Protein AF-A0A925V8H4-F1 (afdb_monomer)

Radius of gyration: 23.86 Å; Cα contacts (8 Å, |Δi|>4): 202; chains: 1; bounding box: 56×50×68 Å

Structure (mmCIF, N/CA/C/O backbone):
data_AF-A0A925V8H4-F1
#
_entry.id   AF-A0A925V8H4-F1
#
loop_
_atom_site.group_PDB
_atom_site.id
_atom_site.type_symbol
_atom_site.label_atom_id
_atom_site.label_alt_id
_atom_site.label_comp_id
_atom_site.label_asym_id
_atom_site.label_entity_id
_atom_site.label_seq_id
_atom_site.pdbx_PDB_ins_code
_atom_site.Cartn_x
_atom_site.Cartn_y
_atom_site.Cartn_z
_atom_site.occupancy
_atom_site.B_iso_or_equiv
_atom_site.auth_seq_id
_atom_site.auth_comp_id
_atom_site.auth_asym_id
_atom_site.auth_atom_id
_atom_site.pdbx_PDB_model_num
ATOM 1 N N . MET A 1 1 ? 19.210 -0.992 11.262 1.00 59.44 1 MET A N 1
ATOM 2 C CA . MET A 1 1 ? 18.183 -1.891 10.694 1.00 59.44 1 MET A CA 1
ATOM 3 C C . MET A 1 1 ? 16.894 -1.666 11.458 1.00 59.44 1 MET A C 1
ATOM 5 O O . MET A 1 1 ? 16.963 -1.554 12.674 1.00 59.44 1 MET A O 1
ATOM 9 N N . LEU A 1 2 ? 15.765 -1.553 10.763 1.00 69.75 2 LEU A N 1
ATOM 10 C CA . LEU A 1 2 ? 14.443 -1.492 11.386 1.00 69.75 2 LEU A CA 1
ATOM 11 C C . LEU A 1 2 ? 13.988 -2.931 11.658 1.00 69.75 2 LEU A C 1
ATOM 13 O O . LEU A 1 2 ? 13.978 -3.728 10.721 1.00 69.75 2 LEU A O 1
ATOM 17 N N . THR A 1 3 ? 13.657 -3.276 12.902 1.00 85.06 3 THR A N 1
ATOM 18 C CA . THR A 1 3 ? 13.080 -4.594 13.203 1.00 85.06 3 THR A CA 1
ATOM 19 C C . THR A 1 3 ? 11.551 -4.514 13.178 1.00 85.06 3 THR A C 1
ATOM 21 O O . THR A 1 3 ? 11.000 -3.447 13.484 1.00 85.06 3 THR A O 1
ATOM 24 N N . PRO A 1 4 ? 10.850 -5.603 12.814 1.00 84.25 4 PRO A N 1
ATOM 25 C CA . PRO A 1 4 ? 9.389 -5.626 12.823 1.00 84.25 4 PRO A CA 1
ATOM 26 C C . PRO A 1 4 ? 8.801 -5.261 14.194 1.00 84.25 4 PRO A C 1
ATOM 28 O O . PRO A 1 4 ? 7.815 -4.535 14.266 1.00 84.25 4 PRO A O 1
ATOM 31 N N . GLU A 1 5 ? 9.445 -5.686 15.283 1.00 84.81 5 GLU A N 1
ATOM 32 C CA . GLU A 1 5 ? 8.984 -5.472 16.658 1.00 84.81 5 GLU A CA 1
ATOM 33 C C . GLU A 1 5 ? 9.106 -4.006 17.076 1.00 84.81 5 GLU A C 1
ATOM 35 O O . GLU A 1 5 ? 8.169 -3.443 17.638 1.00 84.81 5 GLU A O 1
ATOM 40 N N . ALA A 1 6 ? 10.239 -3.362 16.773 1.00 87.19 6 ALA A N 1
ATOM 41 C CA . ALA A 1 6 ? 10.441 -1.947 17.079 1.00 87.19 6 ALA A CA 1
ATOM 42 C C . ALA A 1 6 ? 9.444 -1.067 16.309 1.00 87.19 6 ALA A C 1
ATOM 44 O O . ALA A 1 6 ? 8.934 -0.070 16.827 1.00 87.19 6 ALA A O 1
ATOM 45 N N . PHE A 1 7 ? 9.132 -1.454 15.070 1.00 87.31 7 PHE A N 1
ATOM 46 C CA . PHE A 1 7 ? 8.149 -0.740 14.272 1.00 87.31 7 PHE A CA 1
ATOM 47 C C . PHE A 1 7 ? 6.724 -0.975 14.790 1.00 87.31 7 PHE A C 1
ATOM 49 O O . PHE A 1 7 ? 5.992 -0.008 14.980 1.00 87.31 7 PHE A O 1
ATOM 56 N N . ALA A 1 8 ? 6.360 -2.215 15.129 1.00 84.81 8 ALA A N 1
ATOM 57 C CA . ALA A 1 8 ? 5.074 -2.529 15.751 1.00 84.81 8 ALA A CA 1
ATOM 58 C C . ALA A 1 8 ? 4.858 -1.746 17.058 1.00 84.81 8 ALA A C 1
ATOM 60 O O . ALA A 1 8 ? 3.809 -1.135 17.223 1.00 84.81 8 ALA A O 1
ATOM 61 N N . GLN A 1 9 ? 5.873 -1.655 17.927 1.00 86.12 9 GLN A N 1
ATOM 62 C CA . GLN A 1 9 ? 5.827 -0.831 19.146 1.00 86.12 9 GLN A CA 1
ATOM 63 C C . GLN A 1 9 ? 5.593 0.655 18.851 1.00 86.12 9 GLN A C 1
ATOM 65 O O . GLN A 1 9 ? 4.864 1.329 19.575 1.00 86.12 9 GLN A O 1
ATOM 70 N N . THR A 1 10 ? 6.193 1.175 17.778 1.00 87.12 10 THR A N 1
ATOM 71 C CA . THR A 1 10 ? 5.987 2.569 17.360 1.00 87.12 10 THR A CA 1
ATOM 72 C C . THR A 1 10 ? 4.544 2.799 16.908 1.00 87.12 10 THR A C 1
ATOM 74 O O . THR A 1 10 ? 3.937 3.809 17.260 1.00 87.1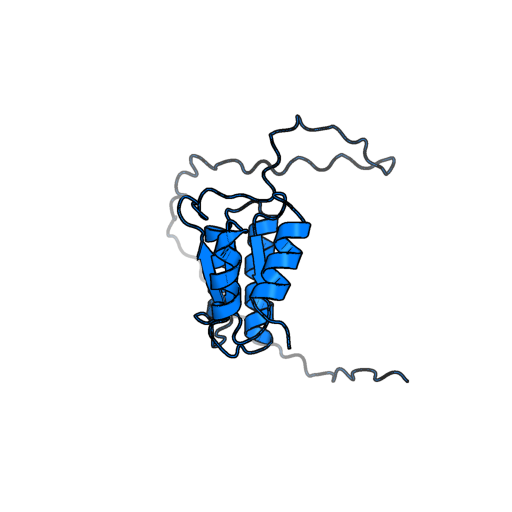2 10 THR A O 1
ATOM 77 N N . MET A 1 11 ? 3.976 1.851 16.158 1.00 86.06 11 MET A N 1
ATOM 78 C CA . MET A 1 11 ? 2.588 1.926 15.701 1.00 86.06 11 MET A CA 1
ATOM 79 C C . MET A 1 11 ? 1.593 1.752 16.850 1.00 86.06 11 MET A C 1
ATOM 81 O O . MET A 1 11 ? 0.583 2.446 16.886 1.00 86.06 11 MET A O 1
ATOM 85 N N . ASP A 1 12 ? 1.908 0.894 17.818 1.00 83.19 12 ASP A N 1
ATOM 86 C CA . ASP A 1 12 ? 1.121 0.724 19.039 1.00 83.19 12 ASP A CA 1
ATOM 87 C C . ASP A 1 12 ? 1.093 2.021 19.866 1.00 83.19 12 ASP A C 1
ATOM 89 O O . ASP A 1 12 ? 0.031 2.483 20.284 1.00 83.19 12 ASP A O 1
ATOM 93 N N . ALA A 1 13 ? 2.242 2.697 19.993 1.00 86.12 13 ALA A N 1
ATOM 94 C CA . ALA A 1 13 ? 2.339 4.001 20.648 1.00 86.12 13 ALA A CA 1
ATOM 95 C C . ALA A 1 13 ? 1.568 5.118 19.914 1.00 86.12 13 ALA A C 1
ATOM 97 O O . ALA A 1 13 ? 1.104 6.063 20.554 1.00 86.12 13 ALA A O 1
ATOM 98 N N . ALA A 1 14 ? 1.396 5.018 18.589 1.00 81.62 14 ALA A N 1
ATOM 99 C CA . ALA A 1 14 ? 0.564 5.937 17.803 1.00 81.62 14 ALA A CA 1
ATOM 100 C C . ALA A 1 14 ? -0.954 5.727 18.023 1.00 81.62 14 ALA A C 1
ATOM 102 O O . ALA A 1 14 ? -1.769 6.580 17.649 1.00 81.62 14 ALA A O 1
ATOM 103 N N . GLY A 1 15 ? -1.340 4.616 18.659 1.00 74.00 15 GLY A N 1
ATOM 104 C CA . GLY A 1 15 ? -2.713 4.277 19.014 1.00 74.00 15 GLY A CA 1
ATOM 105 C C . GLY A 1 15 ? -3.579 3.820 17.835 1.00 74.00 15 GLY A C 1
ATOM 106 O O . GLY A 1 15 ? -3.138 3.673 16.698 1.00 74.00 15 GLY A O 1
ATOM 107 N N . SER A 1 16 ? -4.878 3.633 18.091 1.00 70.06 16 SER A N 1
ATOM 108 C CA . SER A 1 16 ? -5.846 3.037 17.151 1.00 70.06 16 SER A CA 1
ATOM 109 C C . SER A 1 16 ? -6.243 3.919 15.954 1.00 70.06 16 SER A C 1
ATOM 111 O O . SER A 1 16 ? -7.222 3.619 15.261 1.00 70.06 16 SER A O 1
ATOM 113 N N . SER A 1 17 ? -5.549 5.037 15.738 1.00 79.50 17 SER A N 1
ATOM 114 C CA . SER A 1 17 ? -5.840 5.996 14.666 1.00 79.50 17 SER A CA 1
ATOM 115 C C . SER A 1 17 ? -5.336 5.518 13.303 1.00 79.50 17 SER A C 1
ATOM 117 O O . SER A 1 17 ? -5.907 5.879 12.273 1.00 79.50 17 SER A O 1
ATOM 119 N N . VAL A 1 18 ? -4.308 4.665 13.281 1.00 87.75 18 VAL A N 1
ATOM 120 C CA . VAL A 1 18 ? -3.693 4.212 12.035 1.00 87.75 18 VAL A CA 1
ATOM 121 C C . VAL A 1 18 ? -4.445 3.014 11.469 1.00 87.75 18 VAL A C 1
ATOM 123 O O . VAL A 1 18 ? -4.501 1.944 12.067 1.00 87.75 18 VAL A O 1
ATOM 126 N N . ARG A 1 19 ? -5.022 3.210 10.283 1.00 90.31 19 ARG A N 1
ATOM 127 C CA . ARG A 1 19 ? -5.803 2.194 9.559 1.00 90.31 19 ARG A CA 1
ATOM 128 C C . ARG A 1 19 ? -5.033 1.562 8.405 1.00 90.31 19 ARG A C 1
ATOM 130 O O . ARG A 1 19 ? -5.231 0.393 8.100 1.00 90.31 19 ARG A O 1
ATOM 137 N N . LEU A 1 20 ? -4.142 2.330 7.785 1.00 92.75 20 LEU A N 1
ATOM 138 C CA . LEU A 1 20 ? -3.333 1.904 6.652 1.00 92.75 20 LEU A CA 1
ATOM 139 C C . LEU A 1 20 ? -1.881 2.334 6.858 1.00 92.75 20 LEU A C 1
ATOM 141 O O . LEU A 1 20 ? -1.624 3.497 7.165 1.00 92.75 20 LEU A O 1
ATOM 145 N N . VAL A 1 21 ? -0.944 1.424 6.603 1.00 93.25 21 VAL A N 1
ATOM 146 C CA . VAL A 1 21 ? 0.486 1.733 6.467 1.00 93.25 21 VAL A CA 1
ATOM 147 C C . VAL A 1 21 ? 0.969 1.348 5.072 1.00 93.25 21 VAL A C 1
ATOM 149 O O . VAL A 1 21 ? 0.633 0.281 4.569 1.00 93.25 21 VAL A O 1
ATOM 152 N N . VAL A 1 22 ? 1.777 2.207 4.447 1.00 93.88 22 VAL A N 1
ATOM 153 C CA . VAL A 1 22 ? 2.416 1.942 3.150 1.00 93.88 22 VAL A CA 1
ATOM 154 C C . VAL A 1 22 ? 3.928 1.913 3.337 1.00 93.88 22 VAL A C 1
ATOM 156 O O . VAL A 1 22 ? 4.552 2.935 3.619 1.00 93.88 22 VAL A O 1
ATOM 159 N N . LEU A 1 23 ? 4.528 0.741 3.163 1.00 92.88 23 LEU A N 1
ATOM 160 C CA . LEU A 1 23 ? 5.967 0.526 3.250 1.00 92.88 23 LEU A CA 1
ATOM 161 C C . LEU A 1 23 ? 6.586 0.632 1.851 1.00 92.88 23 LEU A C 1
ATOM 163 O O . LEU A 1 23 ? 6.765 -0.364 1.150 1.00 92.88 23 LEU A O 1
ATOM 167 N N . ASN A 1 24 ? 6.932 1.854 1.437 1.00 86.94 24 ASN A N 1
ATOM 168 C CA . ASN A 1 24 ? 7.602 2.115 0.157 1.00 86.94 24 ASN A CA 1
ATOM 169 C C . ASN A 1 24 ? 9.109 1.784 0.208 1.00 86.94 24 ASN A C 1
ATOM 171 O O . ASN A 1 24 ? 9.962 2.644 -0.001 1.00 86.94 24 ASN A O 1
ATOM 175 N N . ALA A 1 25 ? 9.448 0.545 0.557 1.00 87.00 25 ALA A N 1
ATOM 176 C CA . ALA A 1 25 ? 10.817 0.047 0.551 1.00 87.00 25 ALA A CA 1
ATOM 177 C C . ALA A 1 25 ? 10.841 -1.426 0.141 1.00 87.00 25 ALA A C 1
ATOM 179 O O . ALA A 1 25 ? 9.893 -2.172 0.395 1.00 87.00 25 ALA A O 1
ATOM 180 N N . CYS A 1 26 ? 11.936 -1.841 -0.494 1.00 91.88 26 CYS A N 1
ATOM 181 C CA . CYS A 1 26 ? 12.121 -3.212 -0.957 1.00 91.88 26 CYS A CA 1
ATOM 182 C C . CYS A 1 26 ? 12.108 -4.207 0.218 1.00 91.88 26 CYS A C 1
ATOM 184 O O . CYS A 1 26 ? 12.639 -3.904 1.285 1.00 91.88 26 CYS A O 1
ATOM 186 N N . TYR A 1 27 ? 11.577 -5.414 -0.009 1.00 89.94 27 TYR A N 1
ATOM 187 C CA . TYR A 1 27 ? 11.580 -6.527 0.962 1.00 89.94 27 TYR A CA 1
ATOM 188 C C . TYR A 1 27 ? 10.883 -6.222 2.300 1.00 89.94 27 TYR A C 1
ATOM 190 O O . TYR A 1 27 ? 11.320 -6.655 3.364 1.00 89.94 27 TYR A O 1
ATOM 198 N N . THR A 1 28 ? 9.780 -5.482 2.256 1.00 91.69 28 THR A N 1
ATOM 199 C CA . THR A 1 28 ? 9.003 -5.082 3.438 1.00 91.69 28 THR A CA 1
ATOM 200 C C . THR A 1 28 ? 7.818 -5.996 3.745 1.00 91.69 28 THR A C 1
ATOM 202 O O . THR A 1 28 ? 7.144 -5.780 4.747 1.00 91.69 28 THR A O 1
ATOM 205 N N . ALA A 1 29 ? 7.568 -7.037 2.944 1.00 88.06 29 ALA A N 1
ATOM 206 C CA . ALA A 1 29 ? 6.445 -7.958 3.155 1.00 88.06 29 ALA A CA 1
ATOM 207 C C . ALA A 1 29 ? 6.466 -8.676 4.522 1.00 88.06 29 ALA A C 1
ATOM 209 O O . ALA A 1 29 ? 5.417 -8.846 5.134 1.00 88.06 29 ALA A O 1
ATOM 210 N N . SER A 1 30 ? 7.643 -9.046 5.038 1.00 87.31 30 SER A N 1
ATOM 211 C CA . SER A 1 30 ? 7.769 -9.672 6.366 1.00 87.31 30 SER A CA 1
ATOM 212 C C . SER A 1 30 ? 7.510 -8.691 7.514 1.00 87.31 30 SER A C 1
ATOM 214 O O . SER A 1 30 ? 6.953 -9.062 8.543 1.00 87.31 30 SER A O 1
ATOM 216 N N . ILE A 1 31 ? 7.887 -7.420 7.338 1.00 88.62 31 ILE A N 1
ATOM 217 C CA . ILE A 1 31 ? 7.575 -6.353 8.298 1.00 88.62 31 ILE A CA 1
ATOM 218 C C . ILE A 1 31 ? 6.071 -6.070 8.273 1.00 88.62 31 ILE A C 1
ATOM 220 O O . ILE A 1 31 ? 5.465 -5.893 9.325 1.00 88.62 31 ILE A O 1
ATOM 224 N N . ALA A 1 32 ? 5.468 -6.057 7.083 1.00 89.94 32 ALA A N 1
ATOM 225 C CA . ALA A 1 32 ? 4.040 -5.838 6.914 1.00 89.94 32 ALA A CA 1
ATOM 226 C C . ALA A 1 32 ? 3.203 -6.889 7.660 1.00 89.94 32 ALA A C 1
ATOM 228 O O . ALA A 1 32 ? 2.246 -6.524 8.337 1.00 89.94 32 ALA A O 1
ATOM 229 N N . GLU A 1 33 ? 3.630 -8.153 7.642 1.00 88.31 33 GLU A N 1
ATOM 230 C CA . GLU A 1 33 ? 2.939 -9.244 8.332 1.00 88.31 33 GLU A CA 1
ATOM 231 C C . GLU A 1 33 ? 2.932 -9.052 9.856 1.00 88.31 33 GLU A C 1
ATOM 233 O O . GLU A 1 33 ? 1.885 -9.156 10.493 1.00 88.31 33 GL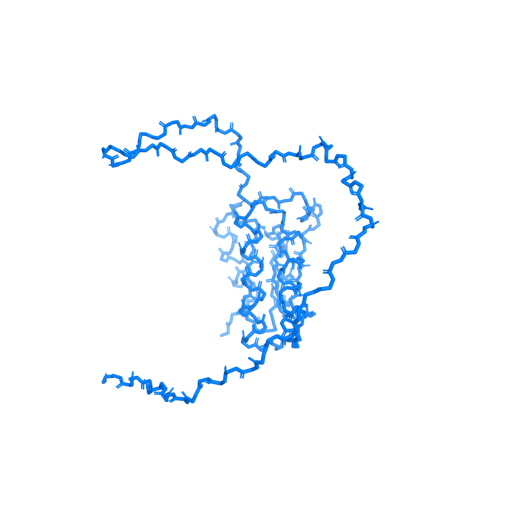U A O 1
ATOM 238 N N . ALA A 1 34 ? 4.072 -8.677 10.444 1.00 88.31 34 ALA A N 1
ATOM 239 C CA . ALA A 1 34 ? 4.172 -8.411 11.881 1.00 88.31 34 ALA A CA 1
ATOM 240 C C . ALA A 1 34 ? 3.286 -7.236 12.337 1.00 88.31 34 ALA A C 1
ATOM 242 O O . ALA A 1 34 ? 2.829 -7.191 13.479 1.00 88.31 34 ALA A O 1
ATOM 243 N N . LEU A 1 35 ? 3.027 -6.279 11.444 1.00 89.44 35 LEU A N 1
ATOM 244 C CA . LEU A 1 35 ? 2.215 -5.099 11.733 1.00 89.44 35 LEU A CA 1
ATOM 245 C C . LEU A 1 35 ? 0.712 -5.366 11.729 1.00 89.44 35 LEU A C 1
ATOM 247 O O . LEU A 1 35 ? -0.037 -4.587 12.326 1.00 89.44 35 LEU A O 1
ATOM 251 N N . LEU A 1 36 ? 0.265 -6.461 11.110 1.00 90.00 36 LEU A N 1
ATOM 252 C CA . LEU A 1 36 ? -1.150 -6.831 11.080 1.00 90.00 36 LEU A CA 1
ATOM 253 C C . LEU A 1 36 ? -1.714 -7.117 12.473 1.00 90.00 36 LEU A C 1
ATOM 255 O O . LEU A 1 36 ? -2.925 -7.128 12.633 1.00 90.00 36 LEU A O 1
ATOM 259 N N . ALA A 1 37 ? -0.885 -7.298 13.504 1.00 86.19 37 ALA A N 1
ATOM 260 C CA . ALA A 1 37 ? -1.372 -7.361 14.880 1.00 86.19 37 ALA A CA 1
ATOM 261 C C . ALA A 1 37 ? -2.012 -6.031 15.338 1.00 86.19 37 ALA A C 1
ATOM 263 O O . ALA A 1 37 ? -2.984 -6.036 16.093 1.00 86.19 37 ALA A O 1
ATOM 264 N N . HIS A 1 38 ? -1.521 -4.891 14.840 1.00 85.88 38 HIS A N 1
ATOM 265 C CA . HIS A 1 38 ? -1.910 -3.560 15.321 1.00 85.88 38 HIS A CA 1
ATOM 266 C C . HIS A 1 38 ? -2.677 -2.738 14.273 1.00 85.88 38 HIS A C 1
ATOM 268 O O . HIS A 1 38 ? -3.506 -1.906 14.642 1.00 85.88 38 HIS A O 1
ATOM 274 N N . ILE A 1 39 ? -2.462 -2.990 12.978 1.00 90.44 39 ILE A N 1
ATOM 275 C CA . ILE A 1 39 ? -2.970 -2.163 11.872 1.00 90.44 39 ILE A CA 1
ATOM 276 C C . ILE A 1 39 ? -3.938 -2.964 10.991 1.00 90.44 39 ILE A C 1
ATOM 278 O O . ILE A 1 39 ? -3.718 -4.144 10.737 1.00 90.44 39 ILE A O 1
ATOM 282 N N . ASP A 1 40 ? -5.000 -2.317 10.502 1.00 92.19 40 ASP A N 1
ATOM 283 C CA . ASP A 1 40 ? -6.041 -2.975 9.696 1.00 92.19 40 ASP A CA 1
ATOM 284 C C . ASP A 1 40 ? -5.533 -3.409 8.312 1.00 92.19 40 ASP A C 1
ATOM 286 O O . ASP A 1 40 ? -5.877 -4.489 7.832 1.00 92.19 40 ASP A O 1
ATOM 290 N N . CYS A 1 41 ? -4.748 -2.560 7.644 1.00 94.31 41 CYS A N 1
ATOM 291 C CA . CYS A 1 41 ? -4.217 -2.800 6.303 1.00 94.31 41 CYS A CA 1
ATOM 292 C C . CYS A 1 41 ? -2.759 -2.347 6.196 1.00 94.31 41 CYS A C 1
ATOM 294 O O . CYS A 1 41 ? -2.399 -1.253 6.634 1.00 94.31 41 CYS A O 1
ATOM 296 N N . VAL A 1 42 ? -1.923 -3.145 5.536 1.00 95.19 42 VAL A N 1
ATOM 297 C CA . VAL A 1 42 ? -0.533 -2.778 5.251 1.00 95.19 42 VAL A CA 1
ATOM 298 C C . VAL A 1 42 ? -0.205 -3.087 3.795 1.00 95.19 42 VAL A C 1
ATOM 300 O O . VAL A 1 42 ? -0.457 -4.185 3.307 1.00 95.19 42 VAL A O 1
ATOM 303 N N . VAL A 1 43 ? 0.364 -2.111 3.091 1.00 96.19 43 VAL A N 1
ATOM 304 C CA . VAL A 1 43 ? 0.954 -2.302 1.765 1.00 96.19 43 VAL A CA 1
ATOM 305 C C . VAL A 1 43 ? 2.457 -2.464 1.938 1.00 96.19 43 VAL A C 1
ATOM 307 O O . VAL A 1 43 ? 3.122 -1.553 2.426 1.00 96.19 43 VAL A O 1
ATOM 310 N N . GLY A 1 44 ? 2.992 -3.611 1.532 1.00 94.25 44 GLY A N 1
ATOM 311 C CA . GLY A 1 44 ? 4.424 -3.903 1.533 1.00 94.25 44 GLY A CA 1
ATOM 312 C C . GLY A 1 44 ? 4.929 -4.307 0.152 1.00 94.25 44 GLY A C 1
ATOM 313 O O . GLY A 1 44 ? 4.154 -4.480 -0.786 1.00 94.25 44 GLY A O 1
ATOM 314 N N . MET A 1 45 ? 6.243 -4.484 0.036 1.00 94.44 45 MET A N 1
ATOM 315 C CA . MET A 1 45 ? 6.906 -4.959 -1.179 1.00 94.44 45 MET A CA 1
ATOM 316 C C . MET A 1 45 ? 7.527 -6.333 -0.930 1.00 94.44 45 MET A C 1
ATOM 318 O O . MET A 1 45 ? 8.331 -6.504 -0.011 1.00 94.44 45 MET A O 1
ATOM 322 N N . SER A 1 46 ? 7.203 -7.315 -1.772 1.00 93.38 46 SER A N 1
ATOM 323 C CA . SER A 1 46 ? 7.740 -8.683 -1.661 1.00 93.38 46 SER A CA 1
ATOM 324 C C . SER A 1 46 ? 9.207 -8.817 -2.071 1.00 93.38 46 SER A C 1
ATOM 326 O O . SER A 1 46 ? 9.863 -9.802 -1.741 1.00 93.38 46 SER A O 1
ATOM 328 N N . GLY A 1 47 ? 9.742 -7.829 -2.788 1.00 92.44 47 GLY A N 1
ATOM 329 C CA . GLY A 1 47 ? 11.108 -7.850 -3.290 1.00 92.44 47 GLY A CA 1
ATOM 330 C C . GLY A 1 47 ? 11.610 -6.476 -3.704 1.00 92.44 47 GLY A C 1
ATOM 331 O O . GLY A 1 47 ? 11.051 -5.454 -3.302 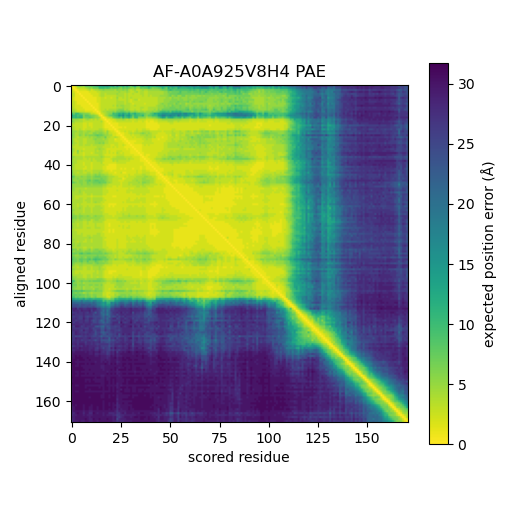1.00 92.44 47 GLY A O 1
ATOM 332 N N . ALA A 1 48 ? 12.664 -6.465 -4.520 1.00 93.00 48 ALA A N 1
ATOM 333 C CA . ALA A 1 48 ? 13.131 -5.254 -5.178 1.00 93.00 48 ALA A CA 1
ATOM 334 C C . ALA A 1 48 ? 12.099 -4.756 -6.203 1.00 93.00 48 ALA A C 1
ATOM 336 O O . ALA A 1 48 ? 11.550 -5.541 -6.979 1.00 93.00 48 ALA A O 1
ATOM 337 N N . ILE A 1 49 ? 11.867 -3.446 -6.215 1.00 93.12 49 ILE A N 1
ATOM 338 C CA . ILE A 1 49 ? 11.015 -2.744 -7.177 1.00 93.12 49 ILE A CA 1
ATOM 339 C C . ILE A 1 49 ? 11.843 -1.646 -7.852 1.00 93.12 49 ILE A C 1
ATOM 341 O O . ILE A 1 49 ? 12.715 -1.053 -7.221 1.00 93.12 49 ILE A O 1
ATOM 345 N N . HIS A 1 50 ? 11.617 -1.419 -9.146 1.00 92.56 50 HIS A N 1
ATOM 346 C CA . HIS A 1 50 ? 12.277 -0.329 -9.872 1.00 92.56 50 HIS A CA 1
ATOM 347 C C . HIS A 1 50 ? 11.637 1.007 -9.490 1.00 92.56 50 HIS A C 1
ATOM 349 O O . HIS A 1 50 ? 10.431 1.047 -9.249 1.00 92.56 50 HIS A O 1
ATOM 355 N N . ASP A 1 51 ? 12.424 2.083 -9.474 1.00 93.31 51 ASP A N 1
ATOM 356 C CA . ASP A 1 51 ? 11.964 3.402 -9.024 1.00 93.31 51 ASP A CA 1
ATOM 357 C C . ASP A 1 51 ? 10.749 3.899 -9.823 1.00 93.31 51 ASP A C 1
ATOM 359 O O . ASP A 1 51 ? 9.729 4.252 -9.235 1.00 93.31 51 ASP A O 1
ATOM 363 N N . ASP A 1 52 ? 10.781 3.773 -11.155 1.00 95.44 52 ASP A N 1
ATOM 364 C CA . ASP A 1 52 ? 9.648 4.135 -12.019 1.00 95.44 52 ASP A CA 1
ATOM 365 C C . ASP A 1 52 ? 8.379 3.335 -11.689 1.00 95.44 52 ASP A C 1
ATOM 367 O O . ASP A 1 52 ? 7.276 3.880 -11.645 1.00 95.44 52 ASP A O 1
ATOM 371 N N . ALA A 1 53 ? 8.523 2.038 -11.397 1.00 95.19 53 ALA A N 1
ATOM 372 C CA . ALA A 1 53 ? 7.391 1.192 -11.027 1.00 95.19 53 ALA A CA 1
ATOM 373 C C . ALA A 1 53 ? 6.829 1.592 -9.653 1.00 95.19 53 ALA A C 1
ATOM 375 O O . ALA A 1 53 ? 5.614 1.679 -9.485 1.00 95.19 53 ALA A O 1
ATOM 376 N N . ALA A 1 54 ? 7.695 1.888 -8.679 1.00 95.19 54 ALA A N 1
ATOM 377 C CA . ALA A 1 54 ? 7.280 2.367 -7.362 1.00 95.19 54 ALA A CA 1
ATOM 378 C C . ALA A 1 54 ? 6.581 3.733 -7.451 1.00 95.19 54 ALA A C 1
ATOM 380 O O . ALA A 1 54 ? 5.535 3.938 -6.831 1.00 95.19 54 ALA A O 1
ATOM 381 N N . ARG A 1 55 ? 7.109 4.644 -8.276 1.00 96.12 55 ARG A N 1
ATOM 382 C CA . ARG A 1 55 ? 6.521 5.957 -8.548 1.00 96.12 55 ARG A CA 1
ATOM 383 C C . ARG A 1 55 ? 5.139 5.832 -9.182 1.00 96.12 55 ARG A C 1
ATOM 385 O O . ARG A 1 55 ? 4.196 6.451 -8.696 1.00 96.12 55 ARG A O 1
ATOM 392 N N . ASN A 1 56 ? 4.988 4.999 -10.208 1.00 96.94 56 ASN A N 1
ATOM 393 C CA . ASN A 1 56 ? 3.702 4.802 -10.875 1.00 96.94 56 ASN A CA 1
ATOM 394 C C . ASN A 1 56 ? 2.672 4.112 -9.985 1.00 96.94 56 ASN A C 1
ATOM 396 O O . ASN A 1 56 ? 1.504 4.506 -9.979 1.00 96.94 56 ASN A O 1
ATOM 400 N N . PHE A 1 57 ? 3.104 3.141 -9.178 1.00 97.25 57 PHE A N 1
ATOM 401 C CA . PHE A 1 57 ? 2.248 2.574 -8.145 1.00 97.25 57 PHE A CA 1
ATOM 402 C C . PHE A 1 57 ? 1.756 3.650 -7.183 1.00 97.25 57 PHE A C 1
ATOM 404 O O . PHE A 1 57 ? 0.558 3.726 -6.936 1.00 97.25 57 PHE A O 1
ATOM 411 N N . ALA A 1 58 ? 2.652 4.502 -6.677 1.00 96.69 58 ALA A N 1
ATOM 412 C CA . ALA A 1 58 ? 2.293 5.581 -5.765 1.00 96.69 58 ALA A CA 1
ATOM 413 C C . ALA A 1 58 ? 1.310 6.573 -6.405 1.00 96.69 58 ALA A C 1
ATOM 415 O O . ALA A 1 58 ? 0.342 6.957 -5.754 1.00 96.69 58 ALA A O 1
ATOM 416 N N . ILE A 1 59 ? 1.505 6.940 -7.678 1.00 97.00 59 ILE A N 1
ATOM 417 C CA . ILE A 1 59 ? 0.581 7.811 -8.422 1.00 97.00 59 ILE A CA 1
ATOM 418 C C . ILE A 1 59 ? -0.826 7.202 -8.450 1.00 97.00 59 ILE A C 1
ATOM 420 O O . ILE A 1 59 ? -1.780 7.859 -8.038 1.00 97.00 59 ILE A O 1
ATOM 424 N N . GLY A 1 60 ? -0.963 5.946 -8.888 1.00 97.12 60 GLY A N 1
ATOM 425 C CA . GLY A 1 60 ? -2.273 5.294 -8.964 1.00 97.12 60 GLY A CA 1
ATOM 426 C C . GLY A 1 60 ? -2.889 5.027 -7.588 1.00 97.12 60 GLY A C 1
ATOM 427 O O . GLY A 1 60 ? -4.083 5.233 -7.393 1.00 97.12 60 GLY A O 1
ATOM 428 N N . PHE A 1 61 ? -2.073 4.614 -6.616 1.00 97.50 61 PHE A N 1
ATOM 429 C CA . PHE A 1 61 ? -2.522 4.281 -5.268 1.00 97.50 61 PHE A CA 1
ATOM 430 C C . PHE A 1 61 ? -3.005 5.511 -4.498 1.00 97.50 61 PHE A C 1
ATOM 432 O O . PHE A 1 61 ? -4.138 5.541 -4.023 1.00 97.50 61 PHE A O 1
ATOM 439 N N . TYR A 1 62 ? -2.171 6.549 -4.392 1.00 96.62 62 TYR A N 1
ATOM 440 C CA . TYR A 1 62 ? -2.559 7.776 -3.698 1.00 96.62 62 TYR A CA 1
ATOM 441 C C . TYR A 1 62 ? -3.621 8.562 -4.469 1.00 96.62 62 TYR A C 1
ATOM 443 O O . TYR A 1 62 ? -4.457 9.199 -3.831 1.00 96.62 62 TYR A O 1
ATOM 451 N N . GLY A 1 63 ? -3.643 8.471 -5.805 1.00 95.38 63 GLY A N 1
ATOM 452 C CA . GLY A 1 63 ? -4.745 8.977 -6.625 1.00 95.38 63 GLY A CA 1
ATOM 453 C C . GLY A 1 63 ? -6.079 8.353 -6.220 1.00 95.38 63 GLY A C 1
ATOM 454 O O . GLY A 1 63 ? -7.007 9.078 -5.875 1.00 95.38 63 GLY A O 1
ATOM 455 N N . GLY A 1 64 ? -6.140 7.021 -6.128 1.00 94.88 64 GLY A N 1
ATOM 456 C CA . GLY A 1 64 ? -7.328 6.303 -5.662 1.00 94.88 64 GLY A CA 1
ATOM 457 C C . GLY A 1 64 ? -7.790 6.695 -4.266 1.00 94.88 64 GLY A C 1
ATOM 458 O O . GLY A 1 64 ? -8.968 6.967 -4.041 1.00 94.88 64 GLY A O 1
ATOM 459 N N . LEU A 1 65 ? -6.853 6.791 -3.321 1.00 94.12 65 LEU A N 1
ATOM 460 C CA . LEU A 1 65 ? -7.172 7.260 -1.971 1.00 94.12 65 LEU A CA 1
ATOM 461 C C . LEU A 1 65 ? -7.717 8.701 -1.976 1.00 94.12 65 LEU A C 1
ATOM 463 O O . LEU A 1 65 ? -8.649 9.005 -1.232 1.00 94.12 65 LEU A O 1
ATOM 467 N N . GLY A 1 66 ? -7.164 9.573 -2.824 1.00 92.44 66 GLY A N 1
ATOM 468 C CA . GLY A 1 66 ? -7.635 10.947 -3.019 1.00 92.44 66 GLY A CA 1
ATOM 469 C C . GLY A 1 66 ? -9.013 11.039 -3.682 1.00 92.44 66 GLY A C 1
ATOM 470 O O . GLY A 1 66 ? -9.768 11.960 -3.386 1.00 92.44 66 GLY A O 1
ATOM 471 N N . GLU A 1 67 ? -9.379 10.062 -4.511 1.00 91.56 67 GLU A N 1
ATOM 472 C CA . GL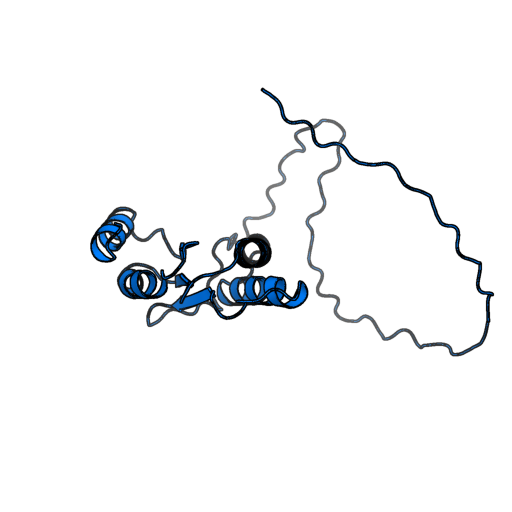U A 1 67 ? -10.713 9.918 -5.114 1.00 91.56 67 GLU A CA 1
ATOM 473 C C . GLU A 1 67 ? -11.752 9.304 -4.157 1.00 91.56 67 GLU A C 1
ATOM 475 O O . GLU A 1 67 ? -12.891 9.053 -4.551 1.00 91.56 67 GLU A O 1
ATOM 480 N N . HIS A 1 68 ? -11.382 9.099 -2.888 1.00 91.88 68 HIS A N 1
ATOM 481 C CA . HIS A 1 68 ? -12.200 8.442 -1.865 1.00 91.88 68 HIS A CA 1
ATOM 482 C C . HIS A 1 68 ? -12.576 6.999 -2.231 1.00 91.88 68 HIS A C 1
ATOM 484 O O . HIS A 1 68 ? -13.611 6.487 -1.796 1.00 91.88 68 HIS A O 1
ATOM 490 N N . GLU A 1 69 ? -11.734 6.327 -3.012 1.00 94.19 69 GLU A N 1
ATOM 491 C CA . GLU A 1 69 ? -11.891 4.905 -3.273 1.00 94.19 69 GLU A CA 1
ATOM 492 C C . GLU A 1 69 ? -11.466 4.071 -2.056 1.00 94.19 69 GLU A C 1
ATOM 494 O O . GLU A 1 69 ? -10.723 4.512 -1.170 1.00 94.19 69 GLU A O 1
ATOM 499 N N . SER A 1 70 ? -11.953 2.831 -2.007 1.00 95.62 70 SER A N 1
ATOM 500 C CA . SER A 1 70 ? -11.525 1.876 -0.981 1.00 95.62 70 SER A CA 1
ATOM 501 C C . SER A 1 70 ? -10.046 1.515 -1.135 1.00 95.62 70 SER A C 1
ATOM 503 O O . SER A 1 70 ? -9.498 1.555 -2.240 1.00 95.62 70 SER A O 1
ATOM 505 N N . ILE A 1 71 ? -9.403 1.079 -0.048 1.00 96.31 71 ILE A N 1
ATOM 506 C CA . ILE A 1 71 ? -7.995 0.646 -0.066 1.00 96.31 71 ILE A CA 1
ATOM 507 C C . ILE A 1 71 ? -7.760 -0.428 -1.141 1.00 96.31 71 ILE A C 1
ATOM 509 O O . ILE A 1 71 ? -6.767 -0.369 -1.867 1.00 96.31 71 ILE A O 1
ATOM 513 N N . ALA A 1 72 ? -8.680 -1.386 -1.294 1.00 96.69 72 ALA A N 1
ATOM 514 C CA . ALA A 1 72 ? -8.561 -2.436 -2.304 1.00 96.69 72 ALA A CA 1
ATOM 515 C C . ALA A 1 72 ? -8.650 -1.899 -3.745 1.00 96.69 72 ALA A C 1
ATOM 517 O O . ALA A 1 72 ? -7.950 -2.399 -4.629 1.00 96.69 72 ALA A O 1
ATOM 518 N N . VAL A 1 73 ? -9.505 -0.904 -4.002 1.00 96.81 73 VAL A N 1
ATOM 519 C CA . VAL A 1 73 ? -9.625 -0.273 -5.328 1.00 96.81 73 VAL A CA 1
ATOM 520 C C . VAL A 1 73 ? -8.399 0.587 -5.621 1.00 96.81 73 VAL A C 1
ATOM 522 O O . VAL A 1 73 ? -7.785 0.407 -6.672 1.00 96.81 73 VAL A O 1
ATOM 525 N N . ALA A 1 74 ? -7.976 1.420 -4.670 1.00 97.19 74 ALA A N 1
ATOM 526 C CA . ALA A 1 74 ? -6.758 2.217 -4.775 1.00 97.19 74 ALA A CA 1
ATOM 527 C C . ALA A 1 74 ? -5.528 1.335 -5.054 1.00 97.19 74 ALA A C 1
ATOM 529 O O . ALA A 1 74 ? -4.726 1.619 -5.945 1.00 97.19 74 ALA A O 1
ATOM 530 N N . PHE A 1 75 ? -5.405 0.197 -4.362 1.00 97.50 75 PHE A N 1
ATOM 531 C CA . PHE A 1 75 ? -4.333 -0.774 -4.601 1.00 97.50 75 PHE A CA 1
ATOM 532 C C . PHE A 1 75 ? -4.347 -1.326 -6.032 1.00 97.50 75 PHE A C 1
ATOM 534 O O . PHE A 1 75 ? -3.306 -1.385 -6.694 1.00 97.50 75 PHE A O 1
ATOM 541 N N . LYS A 1 76 ? -5.531 -1.676 -6.548 1.00 97.31 76 LYS A N 1
ATOM 542 C CA . LYS A 1 76 ? -5.693 -2.120 -7.939 1.00 97.31 76 LYS A CA 1
ATOM 543 C C . LYS A 1 76 ? -5.334 -1.020 -8.937 1.00 97.31 76 LYS A C 1
ATOM 545 O O . LYS A 1 76 ? -4.707 -1.330 -9.947 1.00 97.31 76 LYS A O 1
ATOM 550 N N . GLN A 1 77 ? -5.686 0.236 -8.663 1.00 97.44 77 GLN A N 1
ATOM 551 C CA . GLN A 1 77 ? -5.327 1.380 -9.508 1.00 97.44 77 GLN A CA 1
ATOM 552 C C . GLN A 1 77 ? -3.808 1.591 -9.557 1.00 97.44 77 GLN A C 1
ATOM 554 O O . GLN A 1 77 ? -3.258 1.750 -10.644 1.00 97.44 77 GLN A O 1
ATOM 559 N N . GLY A 1 78 ? -3.107 1.486 -8.423 1.00 97.12 78 GLY A N 1
ATOM 560 C CA . GLY A 1 78 ? -1.640 1.510 -8.386 1.00 97.12 78 GLY A CA 1
ATOM 561 C C . GLY A 1 78 ? -1.008 0.395 -9.227 1.00 97.12 78 GLY A C 1
ATOM 562 O O . GLY A 1 78 ? -0.129 0.645 -10.052 1.00 97.12 78 GLY A O 1
ATOM 563 N N . GLY A 1 79 ? -1.494 -0.843 -9.086 1.00 97.06 79 GLY A N 1
ATOM 564 C CA . GLY A 1 79 ? -1.029 -1.967 -9.907 1.00 97.06 79 GLY A CA 1
ATOM 565 C C . GLY A 1 79 ? -1.348 -1.806 -11.400 1.00 97.06 79 GLY A C 1
ATOM 566 O O . GLY A 1 79 ? -0.554 -2.209 -12.251 1.00 97.06 79 GLY A O 1
ATOM 567 N N . ALA A 1 80 ? -2.490 -1.201 -11.735 1.00 97.12 80 ALA A N 1
ATOM 568 C CA . ALA A 1 80 ? -2.864 -0.885 -13.109 1.00 97.12 80 ALA A CA 1
ATOM 569 C C . ALA A 1 80 ? -1.953 0.193 -13.714 1.00 97.12 80 ALA A C 1
ATOM 571 O O . ALA A 1 80 ? -1.545 0.040 -14.861 1.00 97.12 80 ALA A O 1
ATOM 572 N N . ALA A 1 81 ? -1.574 1.219 -12.946 1.00 97.12 81 ALA A N 1
ATOM 573 C CA . ALA A 1 81 ? -0.667 2.276 -13.394 1.00 97.12 81 ALA A CA 1
ATOM 574 C C . ALA A 1 81 ? 0.710 1.728 -13.807 1.00 97.12 81 ALA A C 1
ATOM 576 O O . ALA A 1 81 ? 1.217 2.089 -14.865 1.00 97.12 81 ALA A O 1
ATOM 577 N N . ILE A 1 82 ? 1.284 0.782 -13.047 1.00 97.00 82 ILE A N 1
ATOM 578 C CA . ILE A 1 82 ? 2.527 0.100 -13.459 1.00 97.00 82 ILE A CA 1
ATOM 579 C C . ILE A 1 82 ? 2.332 -0.619 -14.806 1.00 97.00 82 ILE A C 1
ATOM 581 O O . ILE A 1 82 ? 3.171 -0.516 -15.700 1.00 97.00 82 ILE A O 1
ATOM 585 N N . ARG A 1 83 ? 1.227 -1.363 -14.953 1.00 96.69 83 ARG A N 1
ATOM 586 C CA . ARG A 1 83 ? 0.959 -2.189 -16.145 1.00 96.69 83 ARG A CA 1
ATOM 587 C C . ARG A 1 83 ? 0.699 -1.356 -17.395 1.00 96.69 83 ARG A C 1
ATOM 589 O O . ARG A 1 83 ? 1.118 -1.766 -18.473 1.00 96.69 83 ARG A O 1
ATOM 596 N N . LEU A 1 84 ? 0.001 -0.231 -17.257 1.00 96.69 84 LEU A N 1
ATOM 597 C CA . LEU A 1 84 ? -0.311 0.673 -18.365 1.00 96.69 84 LEU A CA 1
ATOM 598 C C . LEU A 1 84 ? 0.951 1.287 -18.968 1.00 96.69 84 LEU A C 1
ATOM 600 O O . LEU A 1 84 ? 1.060 1.359 -20.189 1.00 96.69 84 LEU A O 1
ATOM 604 N N . ASP A 1 85 ? 1.928 1.611 -18.127 1.00 95.25 85 ASP A N 1
ATOM 605 C CA . ASP A 1 85 ? 3.210 2.160 -18.568 1.00 95.25 85 ASP A CA 1
ATOM 606 C C . ASP A 1 85 ? 4.211 1.067 -18.991 1.00 95.25 85 ASP A C 1
ATOM 608 O O . ASP A 1 85 ? 5.367 1.352 -19.296 1.00 95.25 85 ASP A O 1
ATOM 612 N N . GLY A 1 86 ? 3.781 -0.203 -19.029 1.00 95.44 86 GLY A N 1
ATOM 613 C CA . GLY A 1 86 ? 4.606 -1.329 -19.472 1.00 95.44 86 GLY A CA 1
ATOM 614 C C . GLY A 1 86 ? 5.795 -1.627 -18.556 1.00 95.44 86 GLY A C 1
ATOM 615 O O . GLY A 1 86 ? 6.762 -2.257 -18.987 1.00 95.44 86 GLY A O 1
ATOM 616 N N . LEU A 1 87 ? 5.743 -1.176 -17.301 1.00 94.44 87 LEU A N 1
ATOM 617 C CA . LEU A 1 87 ? 6.838 -1.319 -16.351 1.00 94.44 87 LEU A CA 1
ATOM 618 C C . LEU A 1 87 ? 6.855 -2.721 -15.715 1.00 94.44 87 LEU A C 1
ATOM 620 O O . LEU A 1 87 ? 5.805 -3.344 -15.516 1.00 94.44 87 LEU A O 1
ATOM 624 N N . PRO A 1 88 ? 8.041 -3.244 -15.355 1.00 91.69 88 PRO A N 1
ATOM 625 C CA . PRO A 1 88 ? 8.145 -4.507 -14.634 1.00 91.69 88 PRO A CA 1
ATOM 626 C C . PRO A 1 88 ? 7.614 -4.365 -13.198 1.00 91.69 88 PRO A C 1
ATOM 628 O O . PRO A 1 88 ? 7.395 -3.261 -12.707 1.00 91.69 88 PRO A O 1
ATOM 631 N N . ASN A 1 89 ? 7.512 -5.484 -12.471 1.00 89.75 89 ASN A N 1
ATOM 632 C CA . ASN A 1 89 ? 7.282 -5.504 -11.018 1.00 89.75 89 ASN A CA 1
ATOM 633 C C . ASN A 1 89 ? 5.884 -5.060 -10.545 1.00 89.75 89 ASN A C 1
ATOM 635 O O . ASN A 1 89 ? 5.716 -4.715 -9.376 1.00 89.75 89 ASN A O 1
ATOM 639 N N . ALA A 1 90 ? 4.865 -5.126 -11.408 1.00 91.62 90 ALA A N 1
ATOM 640 C CA . ALA A 1 90 ? 3.472 -4.844 -11.034 1.00 91.62 90 ALA A CA 1
ATOM 641 C C . ALA A 1 90 ? 2.898 -5.797 -9.962 1.00 91.62 90 ALA A C 1
ATOM 643 O O . ALA A 1 90 ? 1.840 -5.532 -9.401 1.00 91.62 90 ALA A O 1
ATOM 644 N N . ASP A 1 91 ? 3.568 -6.920 -9.714 1.00 92.50 91 ASP A N 1
ATOM 645 C CA . ASP A 1 91 ? 3.257 -7.944 -8.715 1.00 92.50 91 ASP A CA 1
ATOM 646 C C . ASP A 1 91 ? 4.015 -7.765 -7.385 1.00 92.50 91 ASP A C 1
ATOM 648 O O . ASP A 1 91 ? 3.743 -8.478 -6.418 1.00 92.50 91 ASP A O 1
ATOM 652 N N . ARG A 1 92 ? 4.979 -6.834 -7.319 1.00 94.19 92 ARG A N 1
ATOM 653 C CA . ARG A 1 92 ? 5.787 -6.607 -6.109 1.00 94.19 92 ARG A CA 1
ATOM 654 C C . ARG A 1 92 ? 5.012 -5.966 -4.966 1.00 94.19 92 ARG A C 1
ATOM 656 O O . ARG A 1 92 ? 5.225 -6.421 -3.838 1.00 94.19 92 ARG A O 1
ATOM 663 N N . PRO A 1 93 ? 4.158 -4.951 -5.203 1.00 95.31 93 PRO A N 1
ATOM 664 C CA . PRO A 1 93 ? 3.289 -4.444 -4.158 1.00 95.31 93 PRO A CA 1
ATOM 665 C C . PRO A 1 93 ? 2.348 -5.554 -3.698 1.00 95.31 93 PRO A C 1
ATOM 667 O O . PRO A 1 93 ? 1.762 -6.264 -4.514 1.00 95.31 93 PRO A O 1
ATOM 670 N N . GLN A 1 94 ? 2.193 -5.694 -2.389 1.00 95.50 94 GLN A N 1
ATOM 671 C CA . GLN A 1 94 ? 1.280 -6.640 -1.765 1.00 95.50 94 GLN A CA 1
ATOM 672 C C . GLN A 1 94 ? 0.462 -5.920 -0.707 1.00 95.50 94 GLN A C 1
ATOM 674 O O . GLN A 1 94 ? 1.013 -5.237 0.155 1.00 95.50 94 GLN A O 1
ATOM 679 N N . LEU A 1 95 ? -0.855 -6.084 -0.786 1.00 96.06 95 LEU A N 1
ATOM 680 C CA . LEU A 1 95 ? -1.783 -5.622 0.232 1.00 96.06 95 LEU A CA 1
ATOM 681 C C . LEU A 1 95 ? -2.069 -6.777 1.187 1.00 96.06 95 LEU A C 1
ATOM 683 O O . LEU A 1 95 ? -2.598 -7.809 0.776 1.00 96.06 95 LEU A O 1
ATOM 687 N N . GLN A 1 96 ? -1.735 -6.578 2.453 1.00 95.06 96 GLN A N 1
ATOM 688 C CA . GLN A 1 96 ? -2.079 -7.470 3.546 1.00 95.06 96 GLN A CA 1
ATOM 689 C C . GLN A 1 96 ? -3.157 -6.818 4.413 1.00 95.06 96 GLN A C 1
ATOM 691 O O . GLN A 1 96 ? -3.149 -5.604 4.634 1.00 95.06 96 GLN A O 1
ATOM 696 N N . VAL A 1 97 ? -4.097 -7.629 4.887 1.00 95.19 97 VAL A N 1
ATOM 697 C CA . VAL A 1 97 ? -5.264 -7.181 5.650 1.00 95.19 97 VAL A CA 1
ATOM 698 C C . VAL A 1 97 ? -5.355 -8.021 6.913 1.00 95.19 97 VAL A C 1
ATOM 700 O O . VAL A 1 97 ? -5.159 -9.234 6.858 1.00 95.19 97 VAL A O 1
ATOM 703 N N . ARG A 1 98 ? -5.624 -7.372 8.046 1.00 92.38 98 ARG A N 1
ATOM 704 C CA . ARG A 1 98 ? -5.818 -8.049 9.328 1.00 92.38 98 ARG A CA 1
ATOM 705 C C . ARG A 1 98 ? -7.096 -8.884 9.302 1.00 92.38 98 ARG A C 1
ATOM 707 O O . ARG A 1 98 ? -8.100 -8.475 8.718 1.00 92.38 98 ARG A O 1
ATOM 714 N N . ASP A 1 99 ? -7.084 -10.012 10.004 1.00 89.69 99 ASP A N 1
ATOM 715 C CA . ASP A 1 99 ? -8.270 -10.852 10.159 1.00 89.69 99 ASP A CA 1
ATOM 716 C C . ASP A 1 99 ? -9.479 -10.049 10.667 1.00 89.69 99 ASP A C 1
ATOM 718 O O . ASP A 1 99 ? -9.388 -9.257 11.608 1.00 89.69 99 ASP A O 1
ATOM 722 N N . GLY A 1 100 ? -10.627 -10.251 10.016 1.00 88.19 100 GLY A N 1
ATOM 723 C CA . GLY A 1 100 ? -11.876 -9.551 10.327 1.00 88.19 100 GLY A CA 1
ATOM 724 C C . GLY A 1 100 ? -12.035 -8.166 9.686 1.00 88.19 100 GLY A C 1
ATOM 725 O O . GLY A 1 100 ? -13.075 -7.542 9.890 1.00 88.19 100 GLY A O 1
ATOM 726 N N . PHE A 1 101 ? -11.062 -7.692 8.901 1.00 89.69 101 PHE A N 1
ATOM 727 C CA . PHE A 1 101 ? -11.160 -6.447 8.131 1.00 89.69 101 PHE A CA 1
ATOM 728 C C . PHE A 1 101 ? -11.338 -6.720 6.637 1.00 89.69 101 PHE A C 1
ATOM 730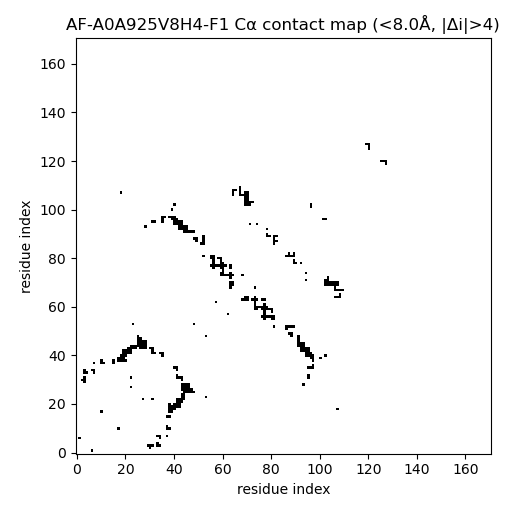 O O . PHE A 1 101 ? -10.825 -7.698 6.100 1.00 89.69 101 PHE A O 1
ATOM 737 N N . ASP A 1 102 ? -12.057 -5.826 5.957 1.00 91.81 102 ASP A N 1
ATOM 738 C CA . ASP A 1 102 ? -12.239 -5.867 4.507 1.00 91.81 102 ASP A CA 1
ATOM 739 C C . ASP A 1 102 ? -11.727 -4.573 3.867 1.00 91.81 102 ASP A C 1
ATOM 741 O O . ASP A 1 102 ? -12.335 -3.507 3.985 1.00 91.81 102 ASP A O 1
ATOM 745 N N . ALA A 1 103 ? -10.614 -4.672 3.140 1.00 92.69 103 ALA A N 1
ATOM 746 C CA . ALA A 1 103 ? -10.023 -3.544 2.427 1.00 92.69 103 ALA A CA 1
ATOM 747 C C . ALA A 1 103 ? -10.924 -2.972 1.317 1.00 92.69 103 ALA A C 1
ATOM 749 O O . ALA A 1 103 ? -10.691 -1.844 0.882 1.00 92.69 103 ALA A O 1
ATOM 750 N N . ALA A 1 104 ? -11.937 -3.710 0.845 1.00 93.31 104 ALA A N 1
ATOM 751 C CA . ALA A 1 104 ? -12.905 -3.208 -0.130 1.00 93.31 104 ALA A CA 1
ATOM 752 C C . ALA A 1 104 ? -13.959 -2.275 0.493 1.00 93.31 104 ALA A C 1
ATOM 754 O O . ALA A 1 104 ? -14.536 -1.453 -0.216 1.00 93.31 104 ALA A O 1
ATOM 755 N N . GLY A 1 105 ? -14.188 -2.368 1.806 1.00 89.00 105 GLY A N 1
ATOM 756 C CA . GLY A 1 105 ? -15.096 -1.489 2.549 1.00 89.00 105 GLY A CA 1
ATOM 757 C C . GLY A 1 105 ? -14.406 -0.316 3.253 1.00 89.00 105 GLY A C 1
ATOM 758 O O . GLY A 1 105 ? -15.075 0.620 3.690 1.00 89.00 105 GLY A O 1
ATOM 759 N N . LEU A 1 106 ? -13.077 -0.345 3.375 1.00 88.69 106 LEU A N 1
ATOM 760 C CA . LEU A 1 106 ? -12.309 0.679 4.085 1.00 88.69 106 LEU A CA 1
ATOM 761 C C . LEU A 1 106 ? -11.981 1.865 3.171 1.00 88.69 106 LEU A C 1
ATOM 763 O O . LEU A 1 106 ? -11.128 1.763 2.291 1.00 88.69 106 LEU A O 1
ATOM 767 N N . ILE A 1 107 ? -12.626 3.006 3.427 1.00 91.12 107 ILE A N 1
ATOM 768 C CA . ILE A 1 107 ? -12.349 4.298 2.785 1.00 91.12 107 ILE A CA 1
ATOM 769 C C . ILE A 1 107 ? -11.765 5.237 3.845 1.00 91.12 107 ILE A C 1
ATOM 771 O O . ILE A 1 107 ? -12.439 5.587 4.812 1.00 91.12 107 ILE A O 1
ATOM 775 N N . LEU A 1 108 ? -10.503 5.644 3.677 1.00 85.62 108 LEU A N 1
ATOM 776 C CA . LEU A 1 108 ? -9.778 6.433 4.686 1.00 85.62 108 LEU A CA 1
ATOM 777 C C . LEU A 1 108 ? -10.279 7.875 4.791 1.00 85.62 108 LEU A C 1
ATOM 779 O O . LEU A 1 108 ? -10.378 8.423 5.884 1.00 85.62 108 LEU A O 1
ATOM 783 N N . ALA A 1 109 ? -10.611 8.473 3.650 1.00 75.62 109 ALA A N 1
ATOM 784 C CA . ALA A 1 109 ? -11.157 9.819 3.549 1.00 75.62 109 ALA A CA 1
ATOM 785 C C . ALA A 1 109 ? -12.682 9.779 3.396 1.00 75.62 109 ALA A C 1
ATOM 787 O O . ALA A 1 109 ? -13.253 10.530 2.607 1.00 75.62 109 ALA A O 1
ATOM 788 N N . ALA A 1 110 ? -13.357 8.884 4.127 1.00 64.56 110 ALA A N 1
ATOM 789 C CA . ALA A 1 110 ? -14.808 8.907 4.203 1.00 64.56 110 ALA A CA 1
ATOM 790 C C . ALA A 1 110 ? -15.228 10.208 4.895 1.00 64.56 110 ALA A C 1
ATOM 792 O O . ALA A 1 110 ? -15.357 10.292 6.116 1.00 64.56 110 ALA A O 1
ATOM 793 N N . VAL A 1 111 ? -15.423 11.251 4.094 1.00 57.44 111 VAL A N 1
ATOM 794 C CA . VAL A 1 111 ? -16.152 12.435 4.507 1.00 57.44 111 VAL A CA 1
ATOM 795 C C . VAL A 1 111 ? -17.557 11.927 4.801 1.00 57.44 111 VAL A C 1
ATOM 797 O O . VAL A 1 111 ? -18.337 11.663 3.884 1.00 57.44 111 VAL A O 1
ATOM 800 N N . ALA A 1 112 ? -17.877 11.744 6.091 1.00 57.38 112 ALA A N 1
ATOM 801 C CA . ALA A 1 112 ? -19.270 11.740 6.526 1.00 57.38 112 ALA A CA 1
ATOM 802 C C . ALA A 1 112 ? -19.924 12.920 5.807 1.00 57.38 112 ALA A C 1
ATOM 804 O O . ALA A 1 112 ? -19.262 13.957 5.770 1.00 57.38 112 ALA A O 1
ATOM 805 N N . PRO A 1 113 ? -21.116 12.788 5.198 1.00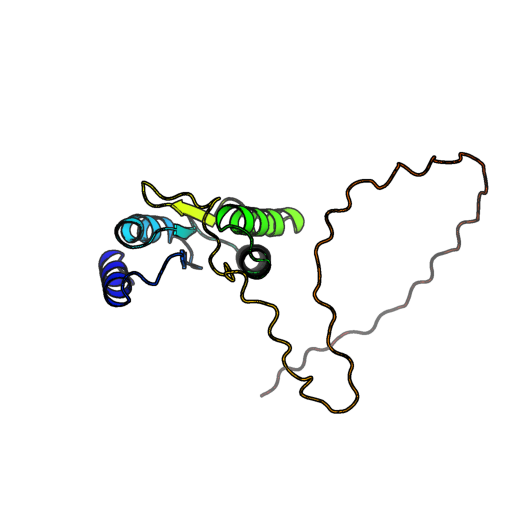 53.72 113 PRO A N 1
ATOM 806 C CA . PRO A 1 113 ? -21.732 13.864 4.433 1.00 53.72 113 PRO A CA 1
ATOM 807 C C . PRO A 1 113 ? -22.003 15.046 5.367 1.00 53.72 113 PRO A C 1
ATOM 809 O O . PRO A 1 113 ? -23.093 15.232 5.899 1.00 53.72 113 PRO A O 1
ATOM 812 N N . SER A 1 114 ? -20.969 15.836 5.610 1.00 53.84 114 SER A N 1
ATOM 813 C CA . SER A 1 114 ? -21.010 17.116 6.249 1.00 53.84 114 SER A CA 1
ATOM 814 C C . SER A 1 114 ? -21.632 17.984 5.184 1.00 53.84 114 SER A C 1
ATOM 816 O O . SER A 1 114 ? -21.084 18.177 4.097 1.00 53.84 114 SER A O 1
ATOM 818 N N . ALA A 1 115 ? -22.875 18.367 5.475 1.00 53.00 115 ALA A N 1
ATOM 819 C CA . ALA A 1 115 ? -23.663 19.303 4.702 1.00 53.00 115 ALA A CA 1
ATOM 820 C C . ALA A 1 115 ? -22.733 20.335 4.074 1.00 53.00 115 ALA A C 1
ATOM 822 O O . ALA A 1 115 ? -21.965 20.953 4.808 1.00 53.00 115 ALA A O 1
ATOM 823 N N . LEU A 1 116 ? -22.777 20.447 2.741 1.00 54.62 116 LEU A N 1
ATOM 824 C CA . LEU A 1 116 ? -22.013 21.405 1.947 1.00 54.62 116 LEU A CA 1
ATOM 825 C C . LEU A 1 116 ? -21.832 22.702 2.739 1.00 54.62 116 LEU A C 1
ATOM 827 O O . LEU A 1 116 ? -22.757 23.509 2.843 1.00 54.62 116 LEU A O 1
ATOM 831 N N . VAL A 1 117 ? -20.658 22.880 3.344 1.00 54.09 117 VAL A N 1
ATOM 832 C CA . VAL A 1 117 ? -20.358 24.129 4.024 1.00 54.09 117 VAL A CA 1
ATOM 833 C C . VAL A 1 117 ? -20.098 25.106 2.895 1.00 54.09 117 VAL A C 1
ATOM 835 O O . VAL A 1 117 ? -19.127 24.963 2.154 1.00 54.09 117 VAL A O 1
ATOM 838 N N . ALA A 1 118 ? -21.007 26.062 2.717 1.00 60.97 118 ALA A N 1
ATOM 839 C CA . ALA A 1 118 ? -20.792 27.181 1.818 1.00 60.97 118 ALA A CA 1
ATOM 840 C C . ALA A 1 118 ? -19.634 28.014 2.382 1.00 60.97 118 ALA A C 1
ATOM 842 O O . ALA A 1 118 ? -19.841 28.938 3.166 1.00 60.97 118 ALA A O 1
ATOM 843 N N . VAL A 1 119 ? -18.400 27.648 2.033 1.00 62.69 119 VAL A N 1
ATOM 844 C CA . VAL A 1 119 ? -17.237 28.469 2.350 1.00 62.69 119 VAL A CA 1
ATOM 845 C C . VAL A 1 119 ? -17.323 29.698 1.442 1.00 62.69 119 VAL A C 1
ATOM 847 O O . VAL A 1 119 ? -17.408 29.534 0.219 1.00 62.69 119 VAL A O 1
ATOM 850 N N . PRO A 1 120 ? -17.360 30.926 1.990 1.00 66.81 120 PRO A N 1
ATOM 851 C CA . PRO A 1 120 ? -17.338 32.120 1.160 1.00 66.81 120 PRO A CA 1
ATOM 852 C C . PRO A 1 120 ? -16.065 32.108 0.310 1.00 66.81 120 PRO A C 1
ATOM 854 O O . PRO A 1 120 ? -14.982 31.802 0.811 1.00 66.81 120 PRO A O 1
ATOM 857 N N . CYS A 1 121 ? -16.199 32.409 -0.984 1.00 59.41 121 CYS A N 1
ATOM 858 C CA . CYS A 1 121 ? -15.058 32.483 -1.891 1.00 59.41 121 CYS A CA 1
ATOM 859 C C . CYS A 1 121 ? -14.026 33.453 -1.288 1.00 59.41 121 CYS A C 1
ATOM 861 O O . CYS A 1 121 ? -14.387 34.605 -1.033 1.00 59.41 121 CYS A O 1
ATOM 863 N N . PRO A 1 122 ? -12.766 33.035 -1.067 1.00 69.81 122 PRO A N 1
ATOM 864 C CA . PRO A 1 122 ? -11.759 33.882 -0.422 1.00 69.81 122 PRO A CA 1
ATOM 865 C C . PRO A 1 122 ? -11.412 35.123 -1.257 1.00 69.81 122 PRO A C 1
ATOM 867 O O . PRO A 1 122 ? -10.826 36.074 -0.745 1.00 69.81 122 PRO A O 1
ATOM 870 N N . TYR A 1 123 ? -11.802 35.127 -2.535 1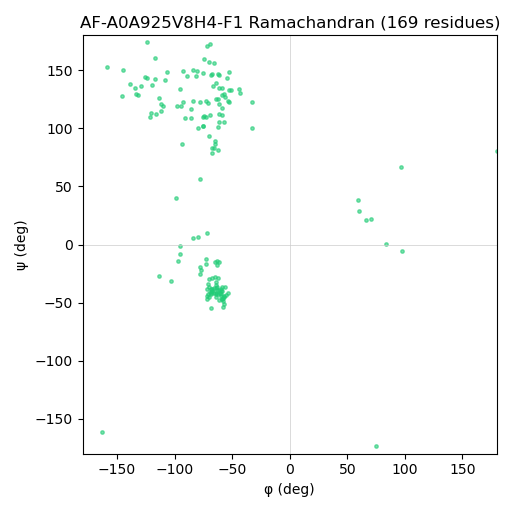.00 67.00 123 TYR A N 1
ATOM 871 C CA . TYR A 1 123 ? -11.555 36.213 -3.470 1.00 67.00 123 TYR A CA 1
ATOM 872 C C . TYR A 1 123 ? -12.863 36.926 -3.852 1.00 67.00 123 TYR A C 1
ATOM 874 O O . TYR A 1 123 ? -13.763 36.292 -4.420 1.00 67.00 123 TYR A O 1
ATOM 882 N N . PRO A 1 124 ? -12.970 38.245 -3.599 1.00 76.25 124 PRO A N 1
ATOM 883 C CA . PRO A 1 124 ? -14.077 39.060 -4.089 1.00 76.25 124 PRO A CA 1
ATOM 884 C C . PRO A 1 124 ? -14.186 38.971 -5.619 1.00 76.25 124 PRO A C 1
ATOM 886 O O . PRO A 1 124 ? -13.210 39.204 -6.328 1.00 76.25 124 PRO A O 1
ATOM 889 N N . GLY A 1 125 ? -15.374 38.641 -6.137 1.00 73.62 125 GLY A N 1
ATOM 890 C CA . GLY A 1 125 ? -15.664 38.616 -7.579 1.00 73.62 125 GLY A CA 1
ATOM 891 C C . GLY A 1 125 ? -15.579 37.249 -8.271 1.00 73.62 125 GLY A C 1
ATOM 892 O O . GLY A 1 125 ? -15.975 37.150 -9.431 1.00 73.62 125 GLY A O 1
ATOM 893 N N . MET A 1 126 ? -15.141 36.183 -7.589 1.00 74.12 126 MET A N 1
ATOM 894 C CA . MET A 1 126 ? -15.245 34.815 -8.120 1.00 74.12 126 MET A CA 1
ATOM 895 C C . MET A 1 126 ? -16.570 34.153 -7.730 1.00 74.12 126 MET A C 1
ATOM 897 O O . MET A 1 126 ? -17.094 34.364 -6.636 1.00 74.12 126 MET A O 1
ATOM 901 N N . ARG A 1 127 ? -17.114 33.323 -8.628 1.00 67.56 127 ARG A N 1
ATOM 902 C CA . ARG A 1 127 ? -18.253 32.450 -8.312 1.00 67.56 127 ARG A CA 1
ATOM 903 C C . ARG A 1 127 ? -17.744 31.195 -7.587 1.00 67.56 127 ARG A C 1
ATOM 905 O O . ARG A 1 127 ? -16.666 30.720 -7.947 1.00 67.56 127 ARG A O 1
ATOM 912 N N . PRO A 1 128 ? -18.498 30.637 -6.621 1.00 65.56 128 PRO A N 1
ATOM 913 C CA . PRO A 1 128 ? -18.143 29.368 -5.997 1.00 65.56 128 PRO A CA 1
ATOM 914 C C . PRO A 1 128 ? -17.943 28.271 -7.044 1.00 65.56 128 PRO A C 1
ATOM 916 O O . PRO A 1 128 ? -18.683 28.215 -8.032 1.00 65.56 128 PRO A O 1
ATOM 919 N N . PHE A 1 129 ? -16.977 27.381 -6.811 1.00 61.41 129 PHE A N 1
ATOM 920 C CA . PHE A 1 129 ? -16.842 26.177 -7.625 1.00 61.41 129 PHE A CA 1
ATOM 921 C C . PHE A 1 129 ? -18.098 25.312 -7.417 1.00 61.41 129 PHE A C 1
ATOM 923 O O . PHE A 1 129 ? -18.438 25.027 -6.264 1.00 61.41 129 PHE A O 1
ATOM 930 N N . PRO A 1 130 ? -18.829 24.918 -8.477 1.00 63.00 130 PRO A N 1
ATOM 931 C CA . PRO A 1 130 ? -19.958 24.018 -8.309 1.00 63.00 130 PRO A CA 1
ATOM 932 C C . PRO A 1 130 ? -19.441 22.671 -7.782 1.00 63.00 130 PRO A C 1
ATOM 934 O O . PRO A 1 130 ? -18.393 22.209 -8.244 1.00 63.00 130 PRO A O 1
ATOM 937 N N . PRO A 1 131 ? -20.140 22.024 -6.832 1.00 58.28 131 PRO A N 1
ATOM 938 C CA . PRO A 1 131 ? -19.755 20.691 -6.399 1.00 58.28 131 PRO A CA 1
ATOM 939 C C . PRO A 1 131 ? -19.748 19.767 -7.619 1.00 58.28 131 PRO A C 1
ATOM 941 O O . PRO A 1 131 ? -20.728 19.725 -8.371 1.00 58.28 131 PRO A O 1
ATOM 944 N N . MET A 1 132 ? -18.653 19.026 -7.817 1.00 54.97 132 MET A N 1
ATOM 945 C CA . MET A 1 132 ? -18.603 17.933 -8.788 1.00 54.97 132 MET A CA 1
ATOM 946 C C . MET A 1 132 ? -19.535 16.831 -8.288 1.00 54.97 132 MET A C 1
ATOM 948 O O . MET A 1 132 ? -19.138 15.884 -7.617 1.00 54.97 132 MET A O 1
ATOM 952 N N . THR A 1 133 ? -20.823 16.983 -8.574 1.00 51.16 133 THR A N 1
ATOM 953 C CA . THR A 1 133 ? -21.772 15.894 -8.426 1.00 51.16 133 THR A CA 1
ATOM 954 C C . THR A 1 133 ? -21.426 14.893 -9.510 1.00 51.16 133 THR A C 1
ATOM 956 O O . THR A 1 133 ? -21.585 15.164 -10.700 1.00 51.16 133 THR A O 1
ATOM 959 N N . ARG A 1 134 ? -20.921 13.725 -9.107 1.00 45.81 134 ARG A N 1
ATOM 960 C CA . ARG A 1 134 ? -20.857 12.566 -9.992 1.00 45.81 134 ARG A CA 1
ATOM 961 C C . ARG A 1 134 ? -22.301 12.168 -10.279 1.00 45.81 134 ARG A C 1
ATOM 963 O O . ARG A 1 134 ? -22.880 11.347 -9.573 1.00 45.81 134 ARG A O 1
ATOM 970 N N . THR A 1 135 ? -22.930 12.828 -11.250 1.00 43.34 135 THR A N 1
ATOM 971 C CA . THR A 1 135 ? -24.244 12.427 -11.730 1.00 43.34 135 THR A CA 1
ATOM 972 C C . THR A 1 135 ? -24.052 11.029 -12.289 1.00 43.34 135 THR A C 1
ATOM 974 O O . THR A 1 135 ? -23.339 10.848 -13.274 1.00 43.34 135 THR A O 1
ATOM 977 N N . ALA A 1 136 ? -24.632 10.024 -11.637 1.00 45.75 136 ALA A N 1
ATOM 978 C CA . ALA A 1 136 ? -24.823 8.740 -12.281 1.00 45.75 136 ALA A CA 1
ATOM 979 C C . ALA A 1 136 ? -25.645 9.024 -13.542 1.00 45.75 136 ALA A C 1
ATOM 981 O O . ALA A 1 136 ? -26.827 9.365 -13.452 1.00 45.75 136 ALA A O 1
ATOM 982 N N . SER A 1 137 ? -25.002 8.975 -14.708 1.00 45.41 137 SER A N 1
ATOM 983 C CA . SER A 1 137 ? -25.653 9.089 -16.006 1.00 45.41 137 SER A CA 1
ATOM 984 C C . SER A 1 137 ? -26.516 7.849 -16.216 1.00 45.41 137 SER A C 1
ATOM 986 O O . SER A 1 137 ? -26.162 6.902 -16.912 1.00 45.41 137 SER A O 1
ATOM 988 N N . THR A 1 138 ? -27.681 7.838 -15.580 1.00 46.44 138 THR A N 1
ATOM 989 C CA . THR A 1 138 ? -28.721 6.872 -15.901 1.00 46.44 138 THR A CA 1
ATOM 990 C C . THR A 1 138 ? -29.340 7.338 -17.212 1.00 46.44 138 THR A C 1
ATOM 992 O O . THR A 1 138 ? -30.106 8.295 -17.237 1.00 46.44 138 THR A O 1
ATOM 995 N N . GLY A 1 139 ? -28.954 6.687 -18.311 1.00 46.78 139 GLY A N 1
ATOM 996 C CA . GLY A 1 139 ? -29.640 6.794 -19.597 1.00 46.78 139 GLY A CA 1
ATOM 997 C C . GLY A 1 139 ? -29.043 7.788 -20.592 1.00 46.78 139 GLY A C 1
ATOM 998 O O . GLY A 1 139 ? -29.711 8.731 -21.002 1.00 46.78 139 GLY A O 1
ATOM 999 N N . ALA A 1 140 ? -27.832 7.523 -21.084 1.00 37.69 140 ALA A N 1
ATOM 1000 C CA . ALA A 1 140 ? -27.526 7.879 -22.467 1.00 37.69 140 ALA A CA 1
ATOM 1001 C C . ALA A 1 140 ? -28.141 6.793 -23.364 1.00 37.69 140 ALA A C 1
ATOM 1003 O O . ALA A 1 140 ? -27.596 5.698 -23.493 1.00 37.69 140 ALA A O 1
ATOM 1004 N N . THR A 1 141 ? -29.305 7.071 -23.951 1.00 42.62 141 THR A N 1
ATOM 1005 C CA . THR A 1 141 ? -29.804 6.311 -25.105 1.00 42.62 141 THR A CA 1
ATOM 1006 C C . THR A 1 141 ? -28.703 6.252 -26.169 1.00 42.62 141 THR A C 1
ATOM 1008 O O . THR A 1 141 ? -28.102 7.295 -26.452 1.00 42.62 141 THR A O 1
ATOM 1011 N N . PRO A 1 142 ? -28.410 5.080 -26.759 1.00 39.06 142 PRO A N 1
ATOM 1012 C CA . PRO A 1 142 ? -27.360 4.973 -27.758 1.00 39.06 142 PRO A CA 1
ATOM 1013 C C . PRO A 1 142 ? -27.725 5.862 -28.946 1.00 39.06 142 PRO A C 1
ATOM 1015 O O . PRO A 1 142 ? -28.781 5.697 -29.555 1.00 39.06 142 PRO A O 1
ATOM 1018 N N . ARG A 1 143 ? -26.857 6.831 -29.261 1.00 38.06 143 ARG A N 1
ATOM 1019 C CA . ARG A 1 143 ? -26.923 7.555 -30.532 1.00 38.06 143 ARG A CA 1
ATOM 1020 C C . ARG A 1 143 ? -26.798 6.517 -31.643 1.00 38.06 143 ARG A C 1
ATOM 1022 O O . ARG A 1 143 ? -25.787 5.820 -31.723 1.00 38.06 143 ARG A O 1
ATOM 1029 N N . SER A 1 144 ? -27.838 6.406 -32.460 1.00 39.53 144 SER A N 1
ATOM 1030 C CA . SER A 1 144 ? -27.810 5.655 -33.706 1.00 39.53 144 SER A CA 1
ATOM 1031 C C . SER A 1 144 ? -26.624 6.134 -34.542 1.00 39.53 144 SER A C 1
ATOM 1033 O O . SER A 1 144 ? -26.483 7.323 -34.821 1.00 39.53 144 SER A O 1
ATOM 1035 N N . LEU A 1 145 ? -25.742 5.202 -34.893 1.00 41.06 145 LEU A N 1
ATOM 1036 C CA . LEU A 1 145 ? -24.720 5.409 -35.908 1.00 41.06 145 LEU A CA 1
ATOM 1037 C C . LEU A 1 145 ? -25.427 5.477 -37.262 1.00 41.06 145 LEU A C 1
ATOM 1039 O O . LEU A 1 145 ? -25.674 4.443 -37.883 1.00 41.06 145 LEU A O 1
ATOM 1043 N N . ASP A 1 146 ? -25.762 6.688 -37.700 1.00 38.06 146 ASP A N 1
ATOM 1044 C CA . ASP A 1 146 ? -26.054 6.949 -39.105 1.00 38.06 146 ASP A CA 1
ATOM 1045 C C . ASP A 1 146 ? -24.794 6.623 -39.917 1.00 38.06 146 ASP A C 1
ATOM 1047 O O . ASP A 1 146 ? -23.777 7.318 -39.866 1.00 38.06 146 ASP A O 1
ATOM 1051 N N . ARG A 1 147 ? -24.847 5.490 -40.623 1.00 45.28 147 ARG A N 1
ATOM 1052 C CA . ARG A 1 147 ? -23.952 5.195 -41.737 1.00 45.28 147 ARG A CA 1
ATOM 1053 C C . ARG A 1 147 ? -24.430 6.035 -42.908 1.00 45.28 147 ARG A C 1
ATOM 1055 O O . ARG A 1 147 ? -25.377 5.626 -43.562 1.00 45.28 147 ARG A O 1
ATOM 1062 N N . ASP A 1 148 ? -23.754 7.141 -43.194 1.00 35.97 148 ASP A N 1
ATOM 1063 C CA . ASP A 1 148 ? -23.561 7.537 -44.585 1.00 35.97 148 ASP A CA 1
ATOM 1064 C C . ASP A 1 148 ? -22.381 8.493 -44.786 1.00 35.97 148 ASP A C 1
ATOM 1066 O O . ASP A 1 148 ? -21.901 9.168 -43.879 1.00 35.97 148 ASP A O 1
ATOM 1070 N N . ALA A 1 149 ? -21.850 8.404 -45.999 1.00 37.88 149 ALA A N 1
ATOM 1071 C CA . ALA A 1 149 ? -20.479 8.648 -46.413 1.00 37.88 149 ALA A CA 1
ATOM 1072 C C . ALA A 1 149 ? -19.983 10.107 -46.397 1.00 37.88 149 ALA A C 1
ATOM 1074 O O . ALA A 1 149 ? -20.727 11.060 -46.604 1.00 37.88 149 ALA A O 1
ATOM 1075 N N . GLY A 1 150 ? -18.654 10.250 -46.313 1.00 30.94 150 GLY A N 1
ATOM 1076 C CA . GLY A 1 150 ? -17.948 11.484 -46.654 1.00 30.94 150 GLY A CA 1
ATOM 1077 C C . GLY A 1 150 ? -16.438 11.372 -46.457 1.00 30.94 150 GLY A C 1
ATOM 1078 O O . GLY A 1 150 ? -15.912 11.809 -45.440 1.00 30.94 150 GLY A O 1
ATOM 1079 N N . ALA A 1 151 ? -15.733 10.765 -47.415 1.00 40.78 151 ALA A N 1
ATOM 1080 C CA . ALA A 1 151 ? -14.272 10.738 -47.448 1.00 40.78 151 ALA A CA 1
ATOM 1081 C C . ALA A 1 151 ? -13.695 12.167 -47.493 1.00 40.78 151 ALA A C 1
ATOM 1083 O O . ALA A 1 151 ? -14.066 12.947 -48.369 1.00 40.78 151 ALA A O 1
ATOM 1084 N N . LEU A 1 152 ? -12.756 12.491 -46.595 1.00 38.34 152 LEU A N 1
ATOM 1085 C CA . LEU A 1 152 ? -11.943 13.710 -46.667 1.00 38.34 152 LEU A CA 1
ATOM 1086 C C . LEU A 1 152 ? -10.439 13.372 -46.626 1.00 38.34 152 LEU A C 1
ATOM 1088 O O . LEU A 1 152 ? -10.044 12.418 -45.956 1.00 38.34 152 LEU A O 1
ATOM 1092 N N . PRO A 1 153 ? -9.598 14.116 -47.369 1.00 38.34 153 PRO A N 1
ATOM 1093 C CA . PRO A 1 153 ? -8.299 13.642 -47.829 1.00 38.34 153 PRO A CA 1
ATOM 1094 C C . PRO A 1 153 ? -7.170 13.791 -46.801 1.00 38.34 153 PRO A C 1
ATOM 1096 O O . PRO A 1 153 ? -7.115 14.735 -46.014 1.00 38.34 153 PRO A O 1
ATOM 1099 N N . LEU A 1 154 ? -6.219 12.861 -46.908 1.00 39.31 154 LEU A N 1
ATOM 1100 C CA . LEU A 1 154 ? -4.943 12.797 -46.201 1.00 39.31 154 LEU A CA 1
ATOM 1101 C C . LEU A 1 154 ? -4.104 14.059 -46.481 1.00 39.31 154 LEU A C 1
ATOM 1103 O O . LEU A 1 154 ? -3.629 14.250 -47.602 1.00 39.31 154 LEU A O 1
ATOM 1107 N N . ARG A 1 155 ? -3.900 14.920 -45.474 1.00 37.56 155 ARG A N 1
ATOM 1108 C CA . ARG A 1 155 ? -2.898 15.995 -45.538 1.00 37.56 155 ARG A CA 1
ATOM 1109 C C . ARG A 1 155 ? -1.586 15.548 -44.894 1.00 37.56 155 ARG A C 1
ATOM 1111 O O . ARG A 1 155 ? -1.554 14.937 -43.833 1.00 37.56 155 ARG A O 1
ATOM 1118 N N . SER A 1 156 ? -0.529 15.840 -45.636 1.00 37.59 156 SER A N 1
ATOM 1119 C CA . SER A 1 156 ? 0.869 15.454 -45.503 1.00 37.59 156 SER A CA 1
ATOM 1120 C C . SER A 1 156 ? 1.561 15.943 -44.229 1.00 37.59 156 SER A C 1
ATOM 1122 O O . SER A 1 156 ? 1.315 17.052 -43.760 1.00 37.59 156 SER A O 1
ATOM 1124 N N . ARG A 1 157 ? 2.496 15.106 -43.755 1.00 38.72 157 ARG A N 1
ATOM 1125 C CA . ARG A 1 157 ? 3.525 15.371 -42.737 1.00 38.72 157 ARG A CA 1
ATOM 1126 C C . ARG A 1 157 ? 4.202 16.734 -42.924 1.00 38.72 157 ARG A C 1
ATOM 1128 O O . ARG A 1 157 ? 4.720 17.012 -44.001 1.00 38.72 157 ARG A O 1
ATOM 1135 N N . GLY A 1 158 ? 4.275 17.504 -41.842 1.00 33.03 158 GLY A N 1
ATOM 1136 C CA . GLY A 1 158 ? 5.274 18.549 -41.639 1.00 33.03 158 GLY A CA 1
ATOM 1137 C C . GLY A 1 158 ? 6.061 18.226 -40.372 1.00 33.03 158 GLY A C 1
ATOM 1138 O O . GLY A 1 158 ? 5.486 18.205 -39.287 1.00 33.03 158 GLY A O 1
ATOM 1139 N N . GLU A 1 159 ? 7.345 17.911 -40.528 1.00 39.16 159 GLU A N 1
ATOM 1140 C CA . GLU A 1 159 ? 8.324 17.856 -39.438 1.00 39.16 159 GLU A CA 1
ATOM 1141 C C . GLU A 1 159 ? 8.597 19.270 -38.908 1.00 39.16 159 GLU A C 1
ATOM 1143 O O . GLU A 1 159 ? 8.667 20.212 -39.701 1.00 39.16 159 GLU A O 1
ATOM 1148 N N . PRO A 1 160 ? 8.849 19.422 -37.602 1.00 41.47 160 PRO A N 1
ATOM 1149 C CA . PRO A 1 160 ? 9.755 20.458 -37.137 1.00 41.47 160 PRO A CA 1
ATOM 1150 C C . PRO A 1 160 ? 11.053 19.847 -36.595 1.00 41.47 160 PRO A C 1
ATOM 1152 O O . PRO A 1 160 ? 11.072 19.065 -35.646 1.00 41.47 160 PRO A O 1
ATOM 1155 N N . THR A 1 161 ? 12.137 20.248 -37.253 1.00 38.84 161 THR A N 1
ATOM 1156 C CA . THR A 1 161 ? 13.544 20.123 -36.868 1.00 38.84 161 THR A CA 1
ATOM 1157 C C . THR A 1 161 ? 13.812 20.675 -35.466 1.00 38.84 161 THR A C 1
ATOM 1159 O O . THR A 1 161 ? 13.149 21.611 -35.024 1.00 38.84 161 THR A O 1
ATOM 1162 N N . GLY A 1 162 ? 14.790 20.071 -34.789 1.00 35.03 162 GLY A N 1
ATOM 1163 C CA . GLY A 1 162 ? 14.976 20.138 -33.343 1.00 35.03 162 GLY A CA 1
ATOM 1164 C C . GLY A 1 162 ? 15.474 21.451 -32.742 1.00 35.03 162 GLY A C 1
ATOM 1165 O O . GLY A 1 162 ? 15.941 22.352 -33.430 1.00 35.03 162 GLY A O 1
ATOM 1166 N N . THR A 1 163 ? 15.427 21.464 -31.412 1.00 39.69 163 THR A N 1
ATOM 1167 C CA . THR A 1 163 ? 16.262 22.267 -30.520 1.00 39.69 163 THR A CA 1
ATOM 1168 C C . THR A 1 163 ? 16.498 21.422 -29.268 1.00 39.69 163 THR A C 1
ATOM 1170 O O . THR A 1 163 ? 15.572 20.843 -28.710 1.00 39.69 163 THR A O 1
ATOM 1173 N N . THR A 1 164 ? 17.770 21.289 -28.914 1.00 46.25 164 THR A N 1
ATOM 1174 C CA . THR A 1 164 ? 18.336 20.671 -27.711 1.00 46.25 164 THR A CA 1
ATOM 1175 C C . THR A 1 164 ? 17.893 21.405 -26.447 1.00 46.25 164 THR A C 1
ATOM 1177 O O . THR A 1 164 ? 18.149 22.603 -26.341 1.00 46.25 164 THR A O 1
ATOM 1180 N N . ASP A 1 165 ? 17.306 20.688 -25.485 1.00 41.66 165 ASP A N 1
ATOM 1181 C CA . ASP A 1 165 ? 17.119 21.182 -24.117 1.00 41.66 165 ASP A CA 1
ATOM 1182 C C . ASP A 1 165 ? 18.323 20.785 -23.252 1.00 41.66 165 ASP A C 1
ATOM 1184 O O . ASP A 1 165 ? 18.564 19.619 -22.934 1.00 41.66 165 ASP A O 1
ATOM 1188 N N . ASP A 1 166 ? 19.096 21.818 -22.942 1.00 39.03 166 ASP A N 1
ATOM 1189 C CA . ASP A 1 166 ? 20.227 21.901 -22.029 1.00 39.03 166 ASP A CA 1
ATOM 1190 C C . ASP A 1 166 ? 19.672 21.975 -20.589 1.00 39.03 166 ASP A C 1
ATOM 1192 O O . ASP A 1 166 ? 18.853 22.847 -20.287 1.00 39.03 166 ASP A O 1
ATOM 1196 N N . TRP A 1 167 ? 20.046 21.050 -19.695 1.00 40.56 167 TRP A N 1
ATOM 1197 C CA . TRP A 1 167 ? 19.589 21.082 -18.298 1.00 40.56 167 TRP A CA 1
ATOM 1198 C C . TRP A 1 167 ? 20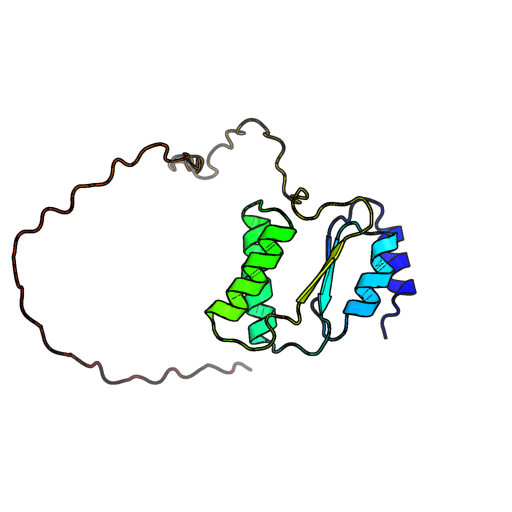.597 21.841 -17.421 1.00 40.56 167 TRP A C 1
ATOM 1200 O O . TRP A 1 167 ? 21.756 21.425 -17.341 1.00 40.56 167 TRP A O 1
ATOM 1210 N N . PRO A 1 168 ? 20.195 22.907 -16.705 1.00 44.19 168 PRO A N 1
ATOM 1211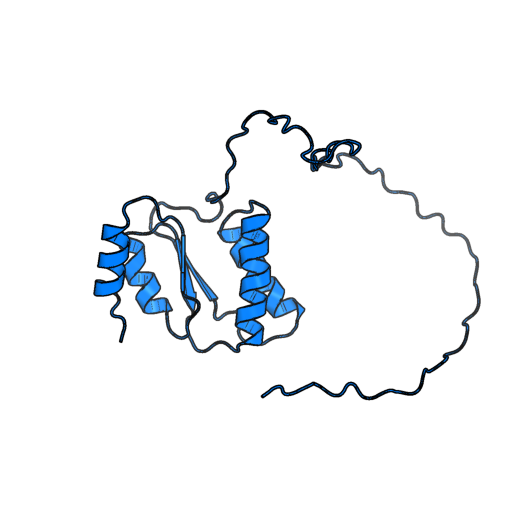 C CA . PRO A 1 168 ? 21.119 23.680 -15.889 1.00 44.19 168 PRO A CA 1
ATOM 1212 C C . PRO A 1 168 ? 21.484 22.928 -14.602 1.00 44.19 168 PRO A C 1
ATOM 1214 O O . PRO A 1 168 ? 20.690 22.821 -13.668 1.00 44.19 168 PRO A O 1
ATOM 1217 N N . THR A 1 169 ? 22.727 22.458 -14.509 1.00 54.47 169 THR A N 1
ATOM 1218 C CA . THR A 1 169 ? 23.377 22.206 -13.215 1.00 54.47 169 THR A CA 1
ATOM 1219 C C . THR A 1 169 ? 23.723 23.541 -12.560 1.00 54.47 169 THR A C 1
ATOM 1221 O O . THR A 1 169 ? 24.409 24.372 -13.152 1.00 54.47 169 THR A O 1
ATOM 1224 N N . SER A 1 170 ? 23.226 23.753 -11.345 1.00 57.47 170 SER A N 1
ATOM 1225 C CA . SER A 1 170 ? 23.494 24.922 -10.499 1.00 57.47 170 SER A CA 1
ATOM 1226 C C . SER A 1 170 ? 24.208 24.491 -9.202 1.00 57.47 170 SER A C 1
ATOM 1228 O O . SER A 1 170 ? 24.193 23.298 -8.895 1.00 57.47 170 SER A O 1
ATOM 1230 N N . PRO A 1 171 ? 24.882 25.437 -8.518 1.00 58.25 171 PRO A N 1
ATOM 1231 C CA . PRO A 1 171 ? 26.262 25.304 -8.030 1.00 58.25 171 PRO A CA 1
ATOM 1232 C C . PRO A 1 171 ? 26.451 24.621 -6.673 1.00 58.25 171 PRO A C 1
ATOM 1234 O O . PRO A 1 171 ? 25.503 24.615 -5.857 1.00 58.25 171 PRO A O 1
#

Secondary structure (DSSP, 8-state):
---HHHHHHHHHHT-TT--EEE--STT-HHHHHHHTTT-SEEEEESS---HHHHHHHHHHHHHHHHTT--HHHHHHHHHHHHHHTT-S-TTSEEEEE-TT--TTT--TT---------PPPSSTTPPPPPP---------PPPP---------------------------

Foldseek 3Di:
DDDLVNVLVVLVVVPLLAAEEEDLDACCPVSQVSNLVRYFKYKDFNGDDDPVLSVQLCCQLVVCLVVQFFNVNSNVRSLVSCVVVVHPRSVGIDMDGHPPDDSRPDGSPPPPPPPPDCDPDPDPPDDDDPPPDPPPPPDPDDDDPPDDDDDDDDDDDDDDDDDDDDDDDDD

Sequence (171 aa):
MLTPEAFAQTMDAAGSSVRLVVLNACYTASIAEALLAHIDCVVGMSGAIHDDAARNFAIGFYGGLGEHESIAVAFKQGGAAIRLDGLPNADRPQLQVRDGFDAAGLILAAVAPSALVAVPCPYPGMRPFPPMTRTASTGATPRSLDRDAGALPLRSRGEPTGTTDDWPTSP

Solvent-accessible surface area (backbone atoms only — not comparable to full-atom values): 10692 Å² total; per-residue (Å²): 135,89,50,47,64,64,50,38,52,53,51,55,73,65,43,92,76,55,51,70,47,76,46,94,46,62,59,26,40,70,42,37,58,57,32,36,82,78,27,47,30,26,36,13,14,69,33,84,67,54,69,69,30,52,51,31,23,48,52,24,24,55,47,23,44,73,72,50,34,21,52,48,52,8,49,50,38,6,36,46,39,12,53,75,72,68,40,69,60,50,76,30,65,40,82,47,67,18,91,97,56,57,49,71,76,41,41,90,62,66,70,68,88,66,71,83,72,83,69,75,61,93,49,90,91,60,78,75,80,75,79,86,70,84,68,78,79,83,75,78,73,80,78,77,81,79,86,77,88,80,95,79,82,91,79,80,92,77,85,81,83,88,80,87,86,81,80,87,85,78,136

Nearest PDB structures (foldseek):
  8tl0-assembly1_C  TM=8.908E-01  e=1.488E-05  Haliangium ochraceum
  8tl0-assembly1_D  TM=8.606E-01  e=9.649E-06  Haliangium ochraceum
  8tl0-assembly1_B  TM=8.559E-01  e=8.526E-06  Haliangium ochraceum
  8tl0-assembly1_A  TM=8.605E-01  e=1.399E-05  Haliangium ochraceum
  8rot-assembly1_B  TM=6.856E-01  e=8.493E-01  Myxococcus xanthus

Mean predicted aligned error: 15.47 Å

pLDDT: mean 75.97, std 21.85, range [30.94, 97.5]